Protein AF-A0A0D7A2D3-F1 (afdb_monomer)

Secondary structure (DSSP, 8-state):
-TTS---SSHHHHHHHHHHHHHHHH---HHHHHHHHHHHHHHHHHHHHHHHHHHHHHHHHHHHHHHHHHHHHHHHHHTT-HHHHHHHHHHHHHHHHHTT--HHHHHHHHHHHHHHHHHHHHHHHHHHHTT-HHHHHS-BTTBS-SSS--TT--TTT-

Radius of gyration: 23.7 Å; Cα contacts (8 Å, |Δi|>4): 123; chains: 1; bounding box: 53×25×63 Å

Sequence (157 aa):
AALGLAAWTPAGVYRWSLELIAVGTGLPWFWVTIGGVVLWRVIVLPSSISGQRRAATLQMLQPKLKPIQDEIEGAKARGDTLALQIAAAKARSLMSKHNVDPLMSFVQLLIQIPVMLGTFLGARTLFDTSLEPLKHSGVSFMPDLTATDPWGILPIA

Organism: NCBI:txid1128425

InterPro domains:
  IPR001708 Membrane insertase YidC/ALB3/OXA1/COX18 [PTHR12428] (7-156)
  IPR028055 Membrane insertase YidC/Oxa/ALB, C-terminal [PF02096] (26-156)

pLDDT: mean 79.84, std 9.5, range [45.78, 92.06]

Nearest PDB structures (foldseek):
  9eom-assembly1_A-2  TM=5.213E-01  e=3.692E+00  Synechocystis sp. PCC 6803
  9eom-assembly1_A-4  TM=5.213E-01  e=3.692E+00  Synechocystis sp. PCC 6803
  7o3w-assembly1_A  TM=2.840E-01  e=9.296E-01  Synechocystis sp. PCC 6803 substr. Kazusa
  6zw4-assembly1_E  TM=5.485E-01  e=7.757E+00  Nostoc punctiforme
  7o40-assembly1_A  TM=2.851E-01  e=1.348E+00  Synechocystis sp. PCC 6803 substr. Kazusa

Solvent-accessible surface area (backbone atoms only — not comparable to full-atom values): 8709 Å² total; per-residue (Å²): 119,95,80,70,60,72,41,100,46,54,26,16,52,43,40,46,53,31,50,50,46,31,72,75,65,70,50,44,51,55,58,25,52,52,51,42,52,50,52,53,44,63,69,44,43,65,57,50,54,56,39,49,54,52,52,52,54,48,62,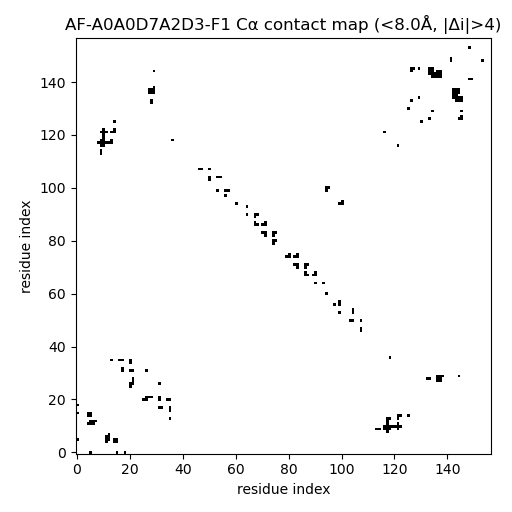70,41,42,75,71,46,47,65,42,50,53,49,29,53,53,21,56,76,69,68,38,66,63,58,27,51,52,34,49,50,50,52,50,51,55,33,55,77,67,73,53,58,75,66,57,60,51,50,48,52,66,55,48,53,50,52,51,49,6,52,50,52,22,50,52,53,52,45,73,64,60,49,73,65,41,55,74,16,38,48,101,91,43,46,42,66,69,54,78,68,93,80,57,56,79,88,74,110

Mean predicted aligned error: 9.48 Å

Structure (mmCIF, N/CA/C/O backbone):
data_AF-A0A0D7A2D3-F1
#
_entry.id   AF-A0A0D7A2D3-F1
#
loop_
_atom_site.group_PDB
_atom_site.id
_atom_site.type_symbol
_atom_site.label_atom_id
_atom_site.label_alt_id
_atom_site.label_comp_id
_atom_site.label_asym_id
_atom_site.label_entity_id
_atom_site.label_seq_id
_atom_site.pdbx_PDB_ins_code
_atom_site.Cartn_x
_atom_site.Cartn_y
_atom_site.Cartn_z
_atom_site.occupancy
_atom_site.B_iso_or_equiv
_atom_site.auth_seq_id
_atom_site.auth_comp_id
_atom_site.auth_asym_id
_atom_site.auth_atom_id
_atom_site.pdbx_PDB_model_num
ATOM 1 N N . ALA A 1 1 ? 24.512 6.106 -10.191 1.00 48.78 1 ALA A N 1
ATOM 2 C CA . ALA A 1 1 ? 23.416 6.780 -10.908 1.00 48.78 1 ALA A CA 1
ATOM 3 C C . ALA A 1 1 ? 24.047 7.520 -12.074 1.00 48.78 1 ALA A C 1
ATOM 5 O O . ALA A 1 1 ? 24.560 8.614 -11.882 1.00 48.78 1 ALA A O 1
ATOM 6 N N . ALA A 1 2 ? 24.126 6.870 -13.231 1.00 45.78 2 ALA A N 1
ATOM 7 C CA . ALA A 1 2 ? 24.739 7.434 -14.430 1.00 45.78 2 ALA A CA 1
ATOM 8 C C . ALA A 1 2 ? 23.848 8.521 -15.061 1.00 45.78 2 ALA A C 1
ATOM 10 O O . ALA A 1 2 ? 24.356 9.405 -15.739 1.00 45.78 2 ALA A O 1
ATOM 11 N N . LEU A 1 3 ? 22.539 8.500 -14.774 1.00 56.81 3 LEU A N 1
ATOM 12 C CA . LEU A 1 3 ? 21.562 9.467 -15.294 1.00 56.81 3 LEU A CA 1
ATOM 13 C C . LEU A 1 3 ? 21.223 10.627 -14.333 1.00 56.81 3 LEU A C 1
ATOM 15 O O . LEU A 1 3 ? 20.410 11.478 -14.672 1.00 56.81 3 LEU A O 1
ATOM 19 N N . GLY A 1 4 ? 21.793 10.675 -13.120 1.00 55.72 4 GLY A N 1
ATOM 20 C CA . GLY A 1 4 ? 21.518 11.758 -12.152 1.00 55.72 4 GLY A CA 1
ATOM 21 C C . GLY A 1 4 ? 20.075 11.808 -11.614 1.00 55.72 4 GLY A C 1
ATOM 22 O O . GLY A 1 4 ? 19.688 12.768 -10.957 1.00 55.72 4 GLY A O 1
ATOM 23 N N . LEU A 1 5 ? 19.273 10.766 -11.855 1.00 56.38 5 LEU A N 1
ATOM 24 C CA . LEU A 1 5 ? 17.839 10.702 -11.529 1.00 56.38 5 LEU A CA 1
ATOM 25 C C . LEU A 1 5 ? 17.537 10.278 -10.078 1.00 56.38 5 LEU A C 1
ATOM 27 O O . LEU A 1 5 ? 16.376 10.056 -9.726 1.00 56.38 5 LEU A O 1
ATOM 31 N N . ALA A 1 6 ? 18.568 10.139 -9.242 1.00 54.06 6 ALA A N 1
ATOM 32 C CA . ALA A 1 6 ? 18.439 9.687 -7.864 1.00 54.06 6 ALA A CA 1
ATOM 33 C C . ALA A 1 6 ? 18.008 10.846 -6.955 1.00 54.06 6 ALA A C 1
ATOM 35 O O . ALA A 1 6 ? 18.807 11.699 -6.576 1.00 54.06 6 ALA A O 1
ATOM 36 N N . ALA A 1 7 ? 16.734 10.849 -6.579 1.00 62.06 7 ALA A N 1
ATOM 37 C CA . ALA A 1 7 ? 16.213 11.662 -5.490 1.00 62.06 7 ALA A CA 1
ATOM 38 C C . ALA A 1 7 ? 15.808 10.744 -4.328 1.00 62.06 7 ALA A C 1
ATOM 40 O O . ALA A 1 7 ? 15.308 9.645 -4.557 1.00 62.06 7 ALA A O 1
ATOM 41 N N . TRP A 1 8 ? 15.926 11.216 -3.084 1.00 65.94 8 TRP A N 1
ATOM 42 C CA . TRP A 1 8 ? 15.392 10.527 -1.892 1.00 65.94 8 TRP A CA 1
ATOM 43 C C . TRP A 1 8 ? 13.853 10.554 -1.811 1.00 65.94 8 TRP A C 1
ATOM 45 O O . TRP A 1 8 ? 13.257 10.253 -0.780 1.00 65.94 8 TRP A O 1
ATOM 55 N N . THR A 1 9 ? 13.188 10.923 -2.906 1.00 79.12 9 THR A N 1
ATOM 56 C CA . THR A 1 9 ? 11.740 10.834 -3.051 1.00 79.12 9 THR A CA 1
ATOM 57 C C . THR A 1 9 ? 11.354 9.413 -3.477 1.00 79.12 9 THR A C 1
ATOM 59 O O . THR A 1 9 ? 12.135 8.751 -4.167 1.00 79.12 9 THR A O 1
ATOM 62 N N . PRO A 1 10 ? 10.139 8.929 -3.155 1.00 76.56 10 PRO A N 1
ATOM 63 C CA . PRO A 1 10 ? 9.669 7.612 -3.602 1.00 76.56 10 PRO A CA 1
ATOM 64 C C . PRO A 1 10 ? 9.804 7.400 -5.119 1.00 76.56 10 PRO A C 1
ATOM 66 O O . PRO A 1 10 ? 10.086 6.297 -5.579 1.00 76.56 10 PRO A O 1
ATOM 69 N N . ALA A 1 11 ? 9.663 8.479 -5.896 1.00 77.62 11 ALA A N 1
ATOM 70 C CA . ALA A 1 11 ? 9.862 8.475 -7.339 1.00 77.62 11 ALA A CA 1
ATOM 71 C C . ALA A 1 11 ? 11.329 8.251 -7.737 1.00 77.62 11 ALA A C 1
ATOM 73 O O . ALA A 1 11 ? 11.601 7.480 -8.653 1.00 77.62 11 ALA A O 1
ATOM 74 N N . GLY A 1 12 ? 12.283 8.883 -7.048 1.00 79.75 12 GLY A N 1
ATOM 75 C CA . GLY A 1 12 ? 13.710 8.714 -7.329 1.00 79.75 12 GLY A CA 1
ATOM 76 C C . GLY A 1 12 ? 14.223 7.312 -6.993 1.00 79.75 12 GLY A C 1
ATOM 77 O O . GLY A 1 12 ? 14.983 6.743 -7.775 1.00 79.75 12 GLY A O 1
ATOM 78 N N . VAL A 1 13 ? 13.744 6.709 -5.898 1.00 81.81 13 VAL A N 1
ATOM 79 C CA . VAL A 1 13 ? 14.074 5.313 -5.548 1.00 81.81 13 VAL A CA 1
ATOM 80 C C . VAL A 1 13 ? 13.544 4.345 -6.612 1.00 81.81 13 VAL A C 1
ATOM 82 O O . VAL A 1 13 ? 14.258 3.433 -7.031 1.00 81.81 13 VAL A O 1
ATOM 85 N N . TYR A 1 14 ? 12.321 4.570 -7.106 1.00 82.69 14 TYR A N 1
ATOM 86 C CA . TYR A 1 14 ? 11.760 3.772 -8.194 1.00 82.69 14 TYR A CA 1
ATOM 87 C C . TYR A 1 14 ? 12.592 3.896 -9.482 1.00 82.69 14 TYR A C 1
ATOM 89 O O . TYR A 1 14 ? 12.988 2.880 -10.054 1.00 82.69 14 TYR A O 1
ATOM 97 N N . ARG A 1 15 ? 12.955 5.115 -9.901 1.00 80.00 15 ARG A N 1
ATOM 98 C CA . ARG A 1 15 ? 13.805 5.325 -11.089 1.00 80.00 15 ARG A CA 1
ATOM 99 C C . ARG A 1 15 ? 15.173 4.665 -10.961 1.00 80.00 15 ARG A C 1
ATOM 101 O O . ARG A 1 15 ? 15.624 4.033 -11.908 1.00 80.00 15 ARG A O 1
ATOM 108 N N . TRP A 1 16 ? 15.807 4.769 -9.794 1.00 82.38 16 TRP A N 1
ATOM 109 C CA . TRP A 1 16 ? 17.081 4.100 -9.537 1.00 82.38 16 TRP A CA 1
ATOM 110 C C . TRP A 1 16 ? 16.957 2.578 -9.672 1.00 82.38 16 TRP A C 1
ATOM 112 O O . TRP A 1 16 ? 17.809 1.945 -10.292 1.00 82.38 16 TRP A O 1
ATOM 122 N N . SER A 1 17 ? 15.864 1.992 -9.168 1.00 82.94 17 SER A N 1
ATOM 123 C CA . SER A 1 17 ? 15.614 0.557 -9.336 1.00 82.94 17 SER A CA 1
ATOM 124 C C . SER A 1 17 ? 15.430 0.152 -10.805 1.00 82.94 17 SER A C 1
ATOM 126 O O . SER A 1 17 ? 15.935 -0.891 -11.210 1.00 82.94 17 SER A O 1
ATOM 128 N N . LEU A 1 18 ? 14.790 0.993 -11.626 1.00 83.75 18 LEU A N 1
ATOM 129 C CA . LEU A 1 18 ? 14.665 0.752 -13.066 1.00 83.75 18 LEU A CA 1
ATOM 130 C C . LEU A 1 18 ? 16.003 0.901 -13.800 1.00 83.75 18 LEU A C 1
ATOM 132 O O . LEU A 1 18 ? 16.311 0.076 -14.652 1.00 83.75 18 LEU A O 1
ATOM 136 N N . GLU A 1 19 ? 16.817 1.902 -13.453 1.00 81.38 19 GLU A N 1
ATOM 137 C CA . GLU A 1 19 ? 18.158 2.096 -14.024 1.00 81.38 19 GLU A CA 1
ATOM 138 C C . GLU A 1 19 ? 19.056 0.882 -13.743 1.00 81.38 19 GLU A C 1
ATOM 140 O O . GLU A 1 19 ? 19.739 0.402 -14.645 1.00 81.38 19 GLU A O 1
ATOM 145 N N . LEU A 1 20 ? 19.002 0.326 -12.527 1.00 82.50 20 LEU A N 1
ATOM 146 C CA . LEU A 1 20 ? 19.723 -0.902 -12.182 1.00 82.50 20 LEU A CA 1
ATOM 147 C C . LEU A 1 20 ? 19.293 -2.094 -13.038 1.00 82.50 20 LEU A C 1
ATOM 149 O O . LEU A 1 20 ? 20.145 -2.844 -13.511 1.00 82.50 20 LEU A O 1
ATOM 153 N N . ILE A 1 21 ? 17.986 -2.268 -13.246 1.00 83.38 21 ILE A N 1
ATOM 154 C CA . ILE A 1 21 ? 17.463 -3.360 -14.073 1.00 83.38 21 ILE A CA 1
ATOM 155 C C . ILE A 1 21 ? 17.861 -3.144 -15.538 1.00 83.38 21 ILE A C 1
ATOM 157 O O . ILE A 1 21 ? 18.343 -4.079 -16.172 1.00 83.38 21 ILE A O 1
ATOM 161 N N . ALA A 1 22 ? 17.726 -1.926 -16.068 1.00 81.81 22 ALA A N 1
ATOM 162 C CA . ALA A 1 22 ? 18.080 -1.594 -17.447 1.00 81.81 22 ALA A CA 1
ATOM 163 C C . ALA A 1 22 ? 19.571 -1.816 -17.731 1.00 81.81 22 ALA A C 1
ATOM 165 O O . ALA A 1 22 ? 19.919 -2.521 -18.675 1.00 81.81 22 ALA A O 1
ATOM 166 N N . VAL A 1 23 ? 20.454 -1.265 -16.892 1.00 80.88 23 VAL A N 1
ATOM 167 C CA . VAL A 1 23 ? 21.912 -1.381 -17.062 1.00 80.88 23 VAL A CA 1
ATOM 168 C C . VAL A 1 23 ? 22.390 -2.811 -16.803 1.00 80.88 23 VAL A C 1
ATOM 170 O O . VAL A 1 23 ? 23.276 -3.292 -17.502 1.00 80.88 23 VAL A O 1
ATOM 173 N N . GLY A 1 24 ? 21.801 -3.506 -15.825 1.00 81.25 24 GLY A N 1
ATOM 174 C CA . GLY A 1 24 ? 22.200 -4.867 -15.469 1.00 81.25 24 GLY A CA 1
ATOM 175 C C . GLY A 1 24 ? 21.749 -5.940 -16.462 1.00 81.25 24 GLY A C 1
ATOM 176 O O . GLY A 1 24 ? 22.422 -6.958 -16.592 1.00 81.25 24 GLY A O 1
ATOM 177 N N . THR A 1 25 ? 20.625 -5.737 -17.157 1.00 80.75 25 THR A N 1
ATOM 178 C CA . THR A 1 25 ? 20.047 -6.752 -18.059 1.00 80.75 25 THR A CA 1
ATOM 179 C C . THR A 1 25 ? 20.164 -6.407 -19.541 1.00 80.75 25 THR A C 1
ATOM 181 O O . THR A 1 25 ? 20.058 -7.305 -20.373 1.00 80.75 25 THR A O 1
ATOM 184 N N . GLY A 1 26 ? 20.352 -5.130 -19.894 1.00 76.62 26 GLY A N 1
ATOM 185 C CA . GLY A 1 26 ? 20.317 -4.665 -21.284 1.00 76.62 26 GLY A CA 1
ATOM 186 C C . GLY A 1 26 ? 18.956 -4.856 -21.968 1.00 76.62 26 GLY A C 1
ATOM 187 O O . GLY A 1 26 ? 18.872 -4.782 -23.193 1.00 76.62 26 GLY A O 1
ATOM 188 N N . LEU A 1 27 ? 17.897 -5.145 -21.202 1.00 77.81 27 LEU A N 1
ATOM 189 C CA . LEU A 1 27 ? 16.569 -5.417 -21.740 1.00 77.81 27 LEU A CA 1
ATOM 190 C C . LEU A 1 27 ? 15.890 -4.144 -22.270 1.00 77.81 27 LEU A C 1
ATOM 192 O O . LEU A 1 27 ? 16.145 -3.045 -21.767 1.00 77.81 27 LEU A O 1
ATOM 196 N N . PRO A 1 28 ? 14.954 -4.288 -23.228 1.00 81.56 28 PRO A N 1
ATOM 197 C CA . PRO A 1 28 ? 14.089 -3.191 -23.645 1.00 81.56 28 PRO A CA 1
ATOM 198 C C . PRO A 1 28 ? 13.326 -2.581 -22.458 1.00 81.56 28 PRO A C 1
ATOM 200 O O . PRO A 1 28 ? 12.890 -3.309 -21.559 1.00 81.56 28 PRO A O 1
ATOM 203 N N . TRP A 1 29 ? 13.106 -1.260 -22.457 1.00 79.44 29 TRP A N 1
ATOM 204 C CA . TRP A 1 29 ? 12.495 -0.553 -21.327 1.00 79.44 29 TRP A CA 1
ATOM 205 C C . TRP A 1 29 ? 11.076 -1.013 -20.996 1.00 79.44 29 TRP A C 1
ATOM 207 O O . TRP A 1 29 ? 10.660 -0.895 -19.841 1.00 79.44 29 TRP A O 1
ATOM 217 N N . PHE A 1 30 ? 10.353 -1.596 -21.956 1.00 80.81 30 PHE A N 1
ATOM 218 C CA . PHE A 1 30 ? 9.087 -2.274 -21.678 1.00 80.81 30 PHE A CA 1
ATOM 219 C C . PHE A 1 30 ? 9.250 -3.352 -20.589 1.00 80.81 30 PHE A C 1
ATOM 221 O O . PHE A 1 30 ? 8.564 -3.333 -19.564 1.00 80.81 30 PHE A O 1
ATOM 228 N N . TRP A 1 31 ? 10.227 -4.247 -20.756 1.00 81.25 31 TRP A N 1
ATOM 229 C CA . TRP A 1 31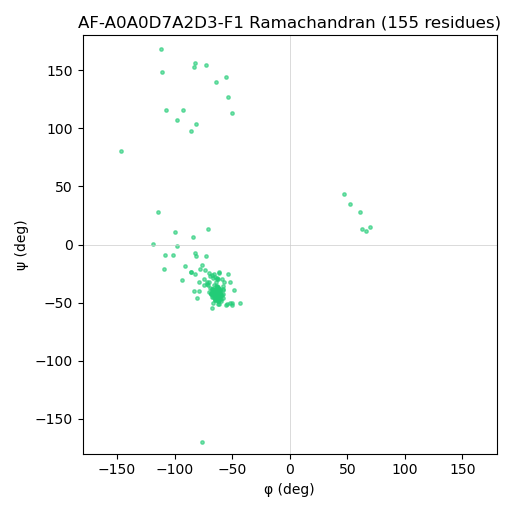 ? 10.509 -5.325 -19.806 1.00 81.25 31 TRP A CA 1
ATOM 230 C C . TRP A 1 31 ? 11.140 -4.820 -18.513 1.00 81.25 31 TRP A C 1
ATOM 232 O O . TRP A 1 31 ? 10.834 -5.344 -17.444 1.00 81.25 31 TRP A O 1
ATOM 242 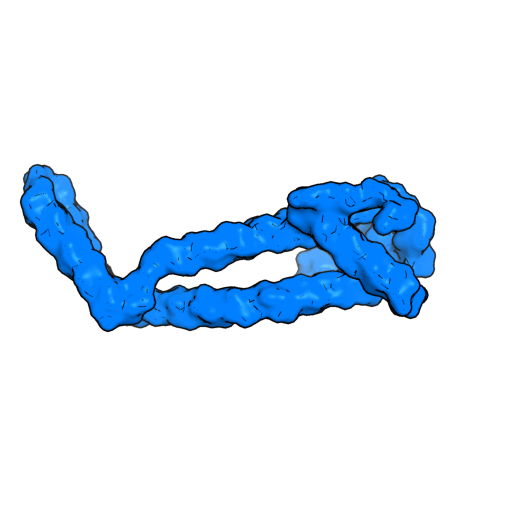N N . VAL A 1 32 ? 11.957 -3.767 -18.590 1.00 84.62 32 VAL A N 1
ATOM 243 C CA . VAL A 1 32 ? 12.501 -3.086 -17.405 1.00 84.62 32 VAL A CA 1
ATOM 244 C C . VAL A 1 32 ? 11.368 -2.532 -16.538 1.00 84.62 32 VAL A C 1
ATOM 246 O O . VAL A 1 32 ? 11.382 -2.713 -15.321 1.00 84.62 32 VAL A O 1
ATOM 249 N N . THR A 1 33 ? 10.354 -1.914 -17.151 1.00 81.69 33 THR A N 1
ATOM 250 C CA . THR A 1 33 ? 9.199 -1.344 -16.440 1.00 81.69 33 THR A CA 1
ATOM 251 C C . THR A 1 33 ? 8.378 -2.435 -15.755 1.00 81.69 33 THR A C 1
ATOM 253 O O . THR A 1 33 ? 8.094 -2.327 -14.560 1.00 81.69 33 THR A O 1
ATOM 256 N N . ILE A 1 34 ? 8.060 -3.524 -16.468 1.00 84.69 34 ILE A N 1
ATOM 257 C CA . ILE A 1 34 ? 7.367 -4.685 -15.885 1.00 84.69 34 ILE A CA 1
ATOM 258 C C . ILE A 1 34 ? 8.190 -5.274 -14.737 1.00 84.69 34 ILE A C 1
ATOM 260 O O . ILE A 1 34 ? 7.662 -5.475 -13.643 1.00 84.69 34 ILE A O 1
ATOM 264 N N . GLY A 1 35 ? 9.488 -5.497 -14.952 1.00 87.00 35 GLY A N 1
ATOM 265 C CA . GLY A 1 35 ? 10.400 -6.026 -13.941 1.00 87.00 35 GLY A CA 1
ATOM 266 C C . GLY A 1 35 ? 10.454 -5.153 -12.687 1.00 87.00 35 GLY A C 1
ATOM 267 O O . GLY A 1 35 ? 10.365 -5.671 -11.575 1.00 87.00 35 GLY A O 1
ATOM 268 N N . GLY A 1 36 ? 10.501 -3.829 -12.849 1.00 86.44 36 GLY A N 1
ATOM 269 C CA . GLY A 1 36 ? 10.456 -2.885 -11.734 1.00 86.44 36 GLY A CA 1
ATOM 270 C C . GLY A 1 36 ? 9.143 -2.945 -10.954 1.00 86.44 36 GLY A C 1
ATOM 271 O O . GLY A 1 36 ? 9.160 -2.970 -9.724 1.00 86.44 36 GLY A O 1
ATOM 272 N N . VAL A 1 37 ? 7.996 -3.021 -11.637 1.00 86.94 37 VAL A N 1
ATOM 273 C CA . VAL A 1 37 ? 6.691 -3.175 -10.966 1.00 86.94 37 VAL A CA 1
ATOM 274 C C . VAL A 1 37 ? 6.612 -4.502 -10.212 1.00 86.94 37 VAL A C 1
ATOM 276 O O . VAL A 1 37 ? 6.172 -4.523 -9.062 1.00 86.94 37 VAL A O 1
ATOM 279 N N . VAL A 1 38 ? 7.059 -5.603 -10.820 1.00 89.25 38 VAL A N 1
ATOM 280 C CA . VAL A 1 38 ? 7.076 -6.928 -10.183 1.00 89.25 38 VAL A CA 1
ATOM 281 C C . VAL A 1 38 ? 7.972 -6.924 -8.947 1.00 89.25 38 VAL A C 1
ATOM 283 O O . VAL A 1 38 ? 7.535 -7.377 -7.891 1.00 89.25 38 VAL A O 1
ATOM 286 N N . LEU A 1 39 ? 9.175 -6.350 -9.035 1.00 88.94 39 LEU A N 1
ATOM 287 C CA . LEU A 1 39 ? 10.100 -6.223 -7.909 1.00 88.94 39 LEU A CA 1
ATOM 288 C C . LEU A 1 39 ? 9.445 -5.499 -6.725 1.00 88.94 39 LEU A C 1
ATOM 290 O O . LEU A 1 39 ? 9.414 -6.018 -5.608 1.00 88.94 39 LEU A O 1
ATOM 294 N N . TRP A 1 40 ? 8.860 -4.326 -6.975 1.00 86.06 40 TRP A N 1
ATOM 295 C CA . TRP A 1 40 ? 8.187 -3.550 -5.934 1.00 86.06 40 TRP A CA 1
ATOM 296 C C . TRP A 1 40 ? 6.945 -4.247 -5.386 1.00 86.06 40 TRP A C 1
ATOM 298 O O . TRP A 1 40 ? 6.686 -4.174 -4.183 1.00 86.06 40 TRP A O 1
ATOM 308 N N . ARG A 1 41 ? 6.203 -4.982 -6.224 1.00 86.00 41 ARG A N 1
ATOM 309 C CA . ARG A 1 41 ? 5.110 -5.825 -5.737 1.00 86.00 41 ARG A CA 1
ATOM 310 C C . ARG A 1 41 ? 5.633 -6.907 -4.808 1.00 86.00 41 ARG A C 1
ATOM 312 O O . ARG A 1 41 ? 5.104 -7.012 -3.713 1.00 86.00 41 ARG A O 1
ATOM 319 N N . VAL A 1 42 ? 6.677 -7.650 -5.162 1.00 90.06 42 VAL A N 1
ATOM 320 C CA . VAL A 1 42 ? 7.243 -8.699 -4.293 1.00 90.06 42 VAL A CA 1
ATOM 321 C C . VAL A 1 42 ? 7.687 -8.140 -2.938 1.00 90.06 42 VAL A C 1
ATOM 323 O O . VAL A 1 42 ? 7.408 -8.755 -1.912 1.00 90.06 42 VAL A O 1
ATOM 326 N N . ILE A 1 43 ? 8.281 -6.945 -2.914 1.00 87.38 43 ILE A N 1
ATOM 327 C CA . ILE A 1 43 ? 8.694 -6.272 -1.672 1.00 87.38 43 ILE A CA 1
ATOM 328 C C . ILE A 1 43 ? 7.485 -5.892 -0.798 1.00 87.38 43 ILE A C 1
ATOM 330 O O . ILE A 1 43 ? 7.509 -6.078 0.419 1.00 87.38 43 ILE A O 1
ATOM 334 N N . VAL A 1 44 ? 6.409 -5.371 -1.397 1.00 86.69 44 VAL A N 1
ATOM 335 C CA . VAL A 1 44 ? 5.228 -4.876 -0.661 1.00 86.69 44 VAL A CA 1
ATOM 336 C C . VAL A 1 44 ? 4.214 -5.986 -0.353 1.00 86.69 44 VAL A C 1
ATOM 338 O O . VAL A 1 44 ? 3.460 -5.883 0.616 1.00 86.69 44 VAL A O 1
ATOM 341 N N . LEU A 1 45 ? 4.204 -7.074 -1.126 1.00 88.50 45 LEU A N 1
ATOM 342 C CA . LEU A 1 45 ? 3.297 -8.215 -0.985 1.00 88.50 45 LEU A CA 1
ATOM 343 C C . LEU A 1 45 ? 3.219 -8.786 0.443 1.00 88.50 45 LEU A C 1
ATOM 345 O O . LEU A 1 45 ? 2.097 -8.901 0.940 1.00 88.50 45 LEU A O 1
ATOM 349 N N . PRO A 1 46 ? 4.321 -9.106 1.154 1.00 86.31 46 PRO A N 1
ATOM 350 C CA . PRO A 1 46 ? 4.228 -9.653 2.513 1.00 86.31 46 PRO A CA 1
ATOM 351 C C . PRO A 1 46 ? 3.562 -8.677 3.497 1.00 86.31 46 PRO A C 1
ATOM 353 O O . PRO A 1 46 ? 2.770 -9.088 4.354 1.00 86.31 46 PRO A O 1
ATOM 356 N N . SER A 1 47 ? 3.828 -7.377 3.341 1.00 83.00 47 SER A N 1
ATOM 357 C CA . SER A 1 47 ? 3.190 -6.320 4.133 1.00 83.00 47 SER A CA 1
ATOM 358 C C . SER A 1 47 ? 1.695 -6.218 3.815 1.00 83.00 47 SER A C 1
ATOM 360 O O . SER A 1 47 ? 0.858 -6.208 4.720 1.00 83.00 47 SER A O 1
ATOM 362 N N . SER A 1 48 ? 1.339 -6.250 2.527 1.00 84.38 48 SER A N 1
ATOM 363 C CA . SER A 1 48 ? -0.053 -6.201 2.070 1.00 84.38 48 SER A CA 1
ATOM 364 C C . SER A 1 48 ? -0.866 -7.409 2.546 1.00 84.38 48 SER A C 1
ATOM 366 O O . SER A 1 48 ? -1.972 -7.233 3.052 1.00 84.38 48 SER A O 1
ATOM 368 N N . ILE A 1 49 ? -0.310 -8.625 2.482 1.00 87.19 49 ILE A N 1
ATOM 369 C CA . ILE A 1 49 ? -0.961 -9.848 2.988 1.00 87.19 49 ILE A CA 1
ATOM 370 C C . ILE A 1 49 ? -1.216 -9.735 4.495 1.00 87.19 49 ILE A C 1
ATOM 372 O O . ILE A 1 49 ? -2.297 -10.076 4.978 1.00 87.19 49 ILE A O 1
ATOM 376 N N . SER A 1 50 ? -0.242 -9.224 5.248 1.00 84.25 50 SER A N 1
ATOM 377 C CA . SER A 1 50 ? -0.384 -9.019 6.692 1.00 84.25 50 SER A CA 1
ATOM 378 C C . SER A 1 50 ? -1.475 -7.994 7.023 1.00 84.25 50 SER A C 1
ATOM 380 O O . SER A 1 50 ? -2.261 -8.207 7.948 1.00 84.25 50 SER A O 1
ATOM 382 N N . GLY A 1 51 ? -1.569 -6.910 6.248 1.00 82.81 51 GLY A N 1
ATOM 383 C CA . GLY A 1 51 ? -2.634 -5.913 6.374 1.00 82.81 51 GLY A CA 1
ATOM 384 C C . GLY A 1 51 ? -4.019 -6.468 6.026 1.00 82.81 51 GLY A C 1
ATOM 385 O O . GLY A 1 51 ? -4.962 -6.312 6.802 1.00 82.81 51 GLY A O 1
ATOM 386 N N . GLN A 1 52 ? -4.129 -7.227 4.933 1.00 84.50 52 GLN A N 1
ATOM 387 C CA . GLN A 1 52 ? -5.381 -7.873 4.518 1.00 84.50 52 GLN A CA 1
ATOM 388 C C . GLN A 1 52 ? -5.909 -8.857 5.567 1.00 84.50 52 GLN A C 1
ATOM 390 O O . GLN A 1 52 ? -7.107 -8.872 5.844 1.00 84.50 52 GLN A O 1
ATOM 395 N N . ARG A 1 53 ? -5.028 -9.630 6.218 1.00 86.06 53 ARG A N 1
ATOM 396 C CA . ARG A 1 53 ? -5.419 -10.516 7.330 1.00 86.06 53 ARG A CA 1
ATOM 397 C C . ARG A 1 53 ? -6.063 -9.741 8.483 1.00 86.06 53 ARG A C 1
ATOM 399 O O . ARG A 1 53 ? -7.084 -10.170 9.009 1.00 86.06 53 ARG A O 1
ATOM 406 N N . ARG A 1 54 ? -5.503 -8.586 8.855 1.00 83.31 54 ARG A N 1
ATOM 407 C CA . ARG A 1 54 ? -6.060 -7.721 9.913 1.00 83.31 54 ARG A CA 1
ATOM 408 C C . ARG A 1 54 ? -7.409 -7.125 9.507 1.00 83.31 54 ARG A C 1
ATOM 410 O O . ARG A 1 54 ? -8.330 -7.108 10.321 1.00 83.31 54 ARG A O 1
ATOM 417 N N . ALA A 1 55 ? -7.537 -6.690 8.253 1.00 83.62 55 ALA A N 1
ATOM 418 C CA . ALA A 1 55 ? -8.791 -6.178 7.709 1.00 83.62 55 ALA A CA 1
ATOM 419 C C . ALA A 1 55 ? -9.900 -7.245 7.723 1.00 83.62 55 ALA A C 1
ATOM 421 O O . ALA A 1 55 ? -11.021 -6.951 8.134 1.00 83.62 55 ALA A O 1
ATOM 422 N N . ALA A 1 56 ? -9.578 -8.492 7.367 1.00 86.81 56 ALA A N 1
ATOM 423 C CA . ALA A 1 56 ? -10.518 -9.610 7.433 1.00 86.81 56 ALA A CA 1
ATOM 424 C C . ALA A 1 56 ? -11.000 -9.877 8.872 1.00 86.81 56 ALA A C 1
ATOM 426 O O . ALA A 1 56 ? -12.202 -9.996 9.112 1.00 86.81 56 ALA A O 1
ATOM 427 N N . THR A 1 57 ? -10.098 -9.881 9.861 1.00 86.19 57 THR A N 1
ATOM 428 C CA . THR A 1 57 ? -10.485 -10.026 11.278 1.00 86.19 57 THR A CA 1
ATOM 429 C C . THR A 1 57 ? -11.398 -8.888 11.744 1.00 86.19 57 THR A C 1
ATOM 431 O O . THR A 1 57 ? -12.363 -9.124 12.471 1.00 86.19 57 THR A O 1
ATOM 434 N N . LEU A 1 58 ? -11.143 -7.650 11.305 1.00 85.50 58 LEU A N 1
ATOM 435 C CA . LEU A 1 58 ? -11.998 -6.506 11.628 1.00 85.50 58 LEU A CA 1
ATOM 436 C C . LEU A 1 58 ? -13.395 -6.637 10.999 1.00 85.50 58 LEU A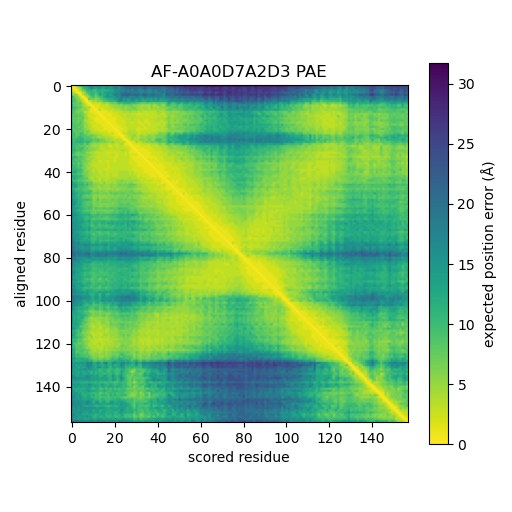 C 1
ATOM 438 O O . LEU A 1 58 ? -14.387 -6.329 11.659 1.00 85.50 58 LEU A O 1
ATOM 442 N N . GLN A 1 59 ? -13.489 -7.134 9.763 1.00 87.06 59 GLN A N 1
ATOM 443 C CA . GLN A 1 59 ? -14.770 -7.423 9.107 1.00 87.06 59 GLN A CA 1
ATOM 444 C C . GLN A 1 59 ? -15.575 -8.481 9.872 1.00 87.06 59 GLN A C 1
ATOM 446 O O . GLN A 1 59 ? -16.780 -8.326 10.046 1.00 87.06 59 GLN A O 1
ATOM 451 N N . MET A 1 60 ? -14.918 -9.510 10.416 1.00 87.75 60 MET A N 1
ATOM 452 C CA . MET A 1 60 ? -15.583 -10.487 11.289 1.00 87.75 60 MET A CA 1
ATOM 453 C C . MET A 1 60 ? -16.055 -9.873 12.616 1.00 87.75 60 MET A C 1
ATOM 455 O O . MET A 1 60 ? -17.031 -10.342 13.205 1.00 87.75 60 MET A O 1
ATOM 459 N N . LEU A 1 61 ? -15.372 -8.833 13.104 1.00 87.38 61 LEU A N 1
ATOM 460 C CA . LEU A 1 61 ? -15.699 -8.164 14.362 1.00 87.38 61 LEU A CA 1
ATOM 461 C C . LEU A 1 61 ? -16.764 -7.066 14.213 1.00 87.38 61 LEU A C 1
ATOM 463 O O . LEU A 1 61 ? -17.468 -6.781 15.183 1.00 87.38 61 LEU A O 1
ATOM 467 N N . GLN A 1 62 ? -16.929 -6.489 13.017 1.00 87.69 62 GLN A N 1
ATOM 468 C CA . GLN A 1 62 ? -17.956 -5.483 12.713 1.00 87.69 62 GLN A CA 1
ATOM 469 C C . GLN A 1 62 ? -19.346 -5.793 13.294 1.00 87.69 62 GLN A C 1
ATOM 471 O O . GLN A 1 62 ? -19.889 -4.919 13.972 1.00 87.69 62 GLN A O 1
ATOM 476 N N . PRO A 1 63 ? -19.932 -6.996 13.112 1.00 90.19 63 PRO A N 1
ATOM 477 C CA . PRO A 1 63 ? -21.265 -7.281 13.643 1.00 90.19 63 PRO A CA 1
ATOM 478 C C . PRO A 1 63 ? -21.339 -7.196 15.174 1.00 90.19 63 PRO A C 1
ATOM 480 O O . PRO A 1 63 ? -22.379 -6.833 15.712 1.00 90.19 63 PRO A O 1
ATOM 483 N N . LYS A 1 64 ? -20.240 -7.478 15.888 1.00 88.00 64 LYS A N 1
ATOM 484 C CA . LYS A 1 64 ? -20.170 -7.359 17.356 1.00 88.00 64 LYS A CA 1
ATOM 485 C C . LYS A 1 64 ? -19.894 -5.929 17.822 1.00 88.00 64 LYS A C 1
ATOM 487 O O . LYS A 1 64 ? -20.251 -5.577 18.942 1.00 88.00 64 LYS A O 1
ATOM 492 N N . LEU A 1 65 ? -19.253 -5.115 16.983 1.00 87.69 65 LEU A N 1
ATOM 493 C CA . LEU A 1 65 ? -18.992 -3.701 17.262 1.00 87.69 65 LEU A CA 1
ATOM 494 C C . LEU A 1 65 ? -20.224 -2.827 17.029 1.00 87.69 65 LEU A C 1
ATOM 496 O O . LEU A 1 65 ? -20.404 -1.863 17.765 1.00 87.69 65 LEU A O 1
ATOM 500 N N . LYS A 1 66 ? -21.083 -3.182 16.069 1.00 90.62 66 LYS A N 1
ATOM 501 C CA . LYS A 1 66 ? -22.306 -2.442 15.732 1.00 90.62 66 LYS A CA 1
ATOM 502 C C . LYS A 1 66 ? -23.205 -2.107 16.941 1.00 90.62 66 LYS A C 1
ATOM 504 O O . LYS A 1 66 ? -23.443 -0.926 17.154 1.00 90.62 66 LYS A O 1
ATOM 509 N N . PRO A 1 67 ? -23.598 -3.054 17.818 1.00 92.06 67 PRO A N 1
ATOM 510 C CA . PRO A 1 67 ? -24.424 -2.715 18.983 1.00 92.06 67 PRO A CA 1
ATOM 511 C C . PRO A 1 67 ? -23.713 -1.799 19.993 1.00 92.06 67 PRO A C 1
ATOM 513 O O . PRO A 1 67 ? -24.360 -1.032 20.696 1.00 92.06 67 PRO A O 1
ATOM 516 N N . ILE A 1 68 ? -22.378 -1.861 20.077 1.00 88.12 68 ILE A N 1
ATOM 517 C CA . ILE A 1 68 ? -21.598 -0.959 20.937 1.00 88.12 68 ILE A CA 1
ATOM 518 C C . ILE A 1 68 ? -21.530 0.440 20.306 1.00 88.12 68 ILE A C 1
ATOM 520 O O . ILE A 1 68 ? -21.550 1.434 21.024 1.00 88.12 68 ILE A O 1
ATOM 524 N N . GLN A 1 69 ? -21.471 0.534 18.975 1.00 88.62 69 GLN A N 1
ATOM 525 C CA . GLN A 1 69 ? -21.556 1.808 18.258 1.00 88.62 69 GLN A CA 1
ATOM 526 C C . GLN A 1 69 ? -22.926 2.463 18.460 1.00 88.62 69 GLN A C 1
ATOM 528 O O . GLN A 1 69 ? -22.970 3.646 18.786 1.00 88.62 69 GLN A O 1
ATOM 533 N N . ASP A 1 70 ? -24.010 1.689 18.405 1.00 91.94 70 ASP A N 1
ATOM 534 C CA . ASP A 1 70 ? -25.361 2.181 18.700 1.00 91.94 70 ASP A CA 1
ATOM 535 C C . ASP A 1 70 ? -25.471 2.686 20.162 1.00 91.94 70 ASP A C 1
ATOM 537 O O . ASP A 1 70 ? -26.081 3.722 20.436 1.00 91.94 70 ASP A O 1
ATOM 541 N N . GLU A 1 71 ? -24.822 2.002 21.118 1.00 89.12 71 GLU A N 1
ATOM 542 C CA . GLU A 1 71 ? -24.734 2.420 22.531 1.00 89.12 71 GLU A CA 1
ATOM 543 C C . GLU A 1 71 ? -23.979 3.758 22.687 1.00 89.12 71 GLU A C 1
ATOM 545 O O . GLU A 1 71 ? -24.424 4.643 23.426 1.00 89.12 71 GLU A O 1
ATOM 550 N N . ILE A 1 72 ? -22.876 3.935 21.948 1.00 89.06 72 ILE A N 1
ATOM 551 C CA . ILE A 1 72 ? -22.085 5.176 21.892 1.00 89.06 72 ILE A CA 1
ATOM 552 C C . ILE A 1 72 ? -22.912 6.323 21.300 1.00 89.06 72 ILE A C 1
ATOM 554 O O . ILE A 1 72 ? -22.929 7.416 21.867 1.00 89.06 72 ILE A O 1
ATOM 558 N N . GLU A 1 73 ? -23.602 6.095 20.182 1.00 89.88 73 GLU A N 1
ATOM 559 C CA . GLU A 1 73 ? -24.446 7.105 19.535 1.00 89.88 73 GLU A CA 1
ATOM 560 C C . GLU A 1 73 ? -25.610 7.522 20.437 1.00 89.88 73 GLU A C 1
ATOM 562 O O . GLU A 1 73 ? -25.862 8.717 20.612 1.00 89.88 73 GLU A O 1
ATOM 567 N N . GLY A 1 74 ? -26.2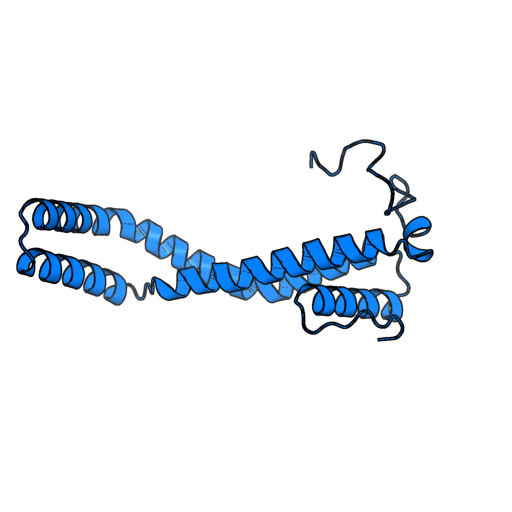48 6.558 21.105 1.00 88.69 74 GLY A N 1
ATOM 568 C CA . GLY A 1 74 ? -27.292 6.823 22.089 1.00 88.69 74 GLY A CA 1
ATOM 569 C C . GLY A 1 74 ? -26.791 7.622 23.297 1.00 88.69 74 GLY A C 1
ATOM 570 O O . GLY A 1 74 ? -27.464 8.553 23.737 1.00 88.69 74 GLY A O 1
ATOM 571 N N . ALA A 1 75 ? -25.611 7.301 23.839 1.00 86.12 75 AL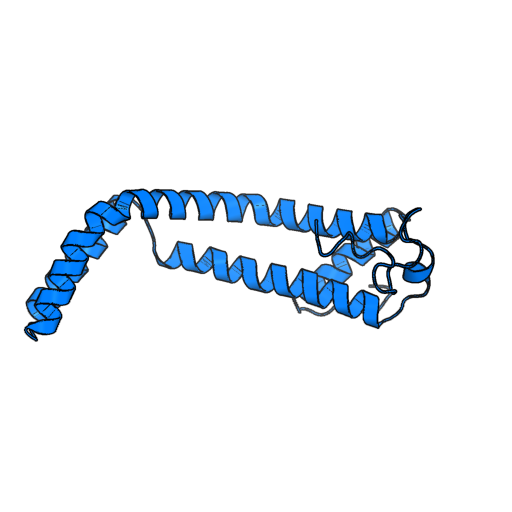A A N 1
ATOM 572 C CA . ALA A 1 75 ? -25.011 8.052 24.948 1.00 86.12 75 ALA A CA 1
ATOM 573 C C . ALA A 1 75 ? -24.618 9.479 24.533 1.00 86.12 75 ALA A C 1
ATOM 575 O O . ALA A 1 75 ? -24.868 10.432 25.273 1.00 86.12 75 ALA A O 1
ATOM 576 N N . LYS A 1 76 ? -24.081 9.637 23.317 1.00 88.06 76 LYS A N 1
ATOM 577 C CA . LYS A 1 76 ? -23.739 10.937 22.729 1.00 88.06 76 LYS A CA 1
ATOM 578 C C . LYS A 1 76 ? -24.976 11.814 22.534 1.00 88.06 76 LYS A C 1
ATOM 580 O O . LYS A 1 76 ? -24.928 12.994 22.867 1.00 88.06 76 LYS A O 1
ATOM 585 N N . ALA A 1 77 ? -26.083 11.242 22.056 1.00 88.81 77 ALA A N 1
ATOM 586 C CA . ALA A 1 77 ? -27.352 11.952 21.896 1.00 88.81 77 ALA A CA 1
ATOM 587 C C . ALA A 1 77 ? -27.943 12.422 23.237 1.00 88.81 77 ALA A C 1
ATOM 589 O O . ALA A 1 77 ? -28.569 13.476 23.300 1.00 88.81 77 ALA A O 1
ATOM 590 N N . ARG A 1 78 ? -27.713 11.666 24.319 1.00 88.44 78 ARG A N 1
ATOM 591 C CA . ARG A 1 78 ? -28.142 12.020 25.683 1.00 88.44 78 ARG A CA 1
ATOM 592 C C . ARG A 1 78 ? -27.197 12.991 26.404 1.00 88.44 78 ARG A C 1
ATOM 594 O O . ARG A 1 78 ? -27.530 13.438 27.495 1.00 88.44 78 ARG A O 1
ATOM 601 N N . GLY A 1 79 ? -26.033 13.308 25.830 1.00 88.44 79 GLY A N 1
ATOM 602 C CA . GLY A 1 79 ? -25.021 14.159 26.467 1.00 88.44 79 GLY A CA 1
ATOM 603 C C . GLY A 1 79 ? -24.322 13.517 27.673 1.00 88.44 79 GLY A C 1
ATOM 604 O O . GLY A 1 79 ? -23.665 14.215 28.442 1.00 88.44 79 GLY A O 1
ATOM 605 N N . ASP A 1 80 ? -24.444 12.198 27.845 1.00 89.00 80 ASP A N 1
ATOM 606 C CA . ASP A 1 80 ? -23.856 11.472 28.970 1.00 89.00 80 ASP A CA 1
ATOM 607 C C . ASP A 1 80 ? -22.405 11.086 28.652 1.00 89.00 80 ASP A C 1
ATOM 609 O O . ASP A 1 80 ? -22.115 10.103 27.962 1.00 89.00 80 ASP A O 1
ATOM 613 N N . THR A 1 81 ? -21.473 11.897 29.151 1.00 88.06 81 THR A N 1
ATOM 614 C CA . THR A 1 81 ? -20.032 11.719 28.938 1.00 88.06 81 THR A CA 1
ATOM 615 C C . THR A 1 81 ? -19.481 10.472 29.626 1.00 88.06 81 THR A C 1
ATOM 617 O O . THR A 1 81 ? -18.488 9.913 29.156 1.00 88.06 81 THR A O 1
ATOM 620 N N . LEU A 1 82 ? -20.120 10.003 30.699 1.00 89.56 82 LEU A N 1
ATOM 621 C CA . LEU A 1 82 ? -19.667 8.856 31.481 1.00 89.56 82 LEU A CA 1
ATOM 622 C C . LEU A 1 82 ? -20.082 7.555 30.782 1.00 89.56 82 LEU A C 1
ATOM 624 O O . LEU A 1 82 ? -19.241 6.685 30.542 1.00 89.56 82 LEU A O 1
ATOM 628 N N . ALA A 1 83 ? -21.338 7.471 30.334 1.00 85.75 83 ALA A N 1
ATOM 629 C CA . ALA A 1 83 ? -21.811 6.362 29.505 1.00 85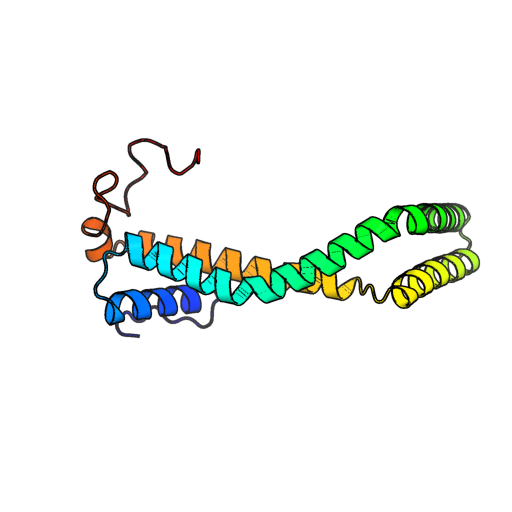.75 83 ALA A CA 1
ATOM 630 C C . ALA A 1 83 ? -21.033 6.254 28.181 1.00 85.75 83 ALA A C 1
ATOM 632 O O . ALA A 1 83 ? -20.687 5.151 27.752 1.00 85.75 83 ALA A O 1
ATOM 633 N N . LEU A 1 84 ? -20.679 7.392 27.569 1.00 90.81 84 LEU A N 1
ATOM 634 C CA . LEU A 1 84 ? -19.837 7.431 26.372 1.00 90.81 84 LEU A CA 1
ATOM 635 C C . LEU A 1 84 ? -18.459 6.794 26.619 1.00 90.81 84 LEU A C 1
ATOM 637 O O . LEU A 1 84 ? -18.001 5.977 25.819 1.00 90.81 84 LEU A O 1
ATOM 641 N N . GLN A 1 85 ? -17.797 7.150 27.725 1.00 90.06 85 GLN A N 1
ATOM 642 C CA . GLN A 1 85 ? -16.483 6.602 28.073 1.00 90.06 85 GLN A CA 1
ATOM 643 C C . GLN A 1 85 ? -16.542 5.094 28.332 1.00 90.06 85 GLN A C 1
ATOM 645 O O . GLN A 1 85 ? -15.674 4.360 27.855 1.00 90.06 85 GLN A O 1
ATOM 650 N N . ILE A 1 86 ? -17.579 4.619 29.027 1.00 90.94 86 ILE A N 1
ATOM 651 C CA . ILE A 1 86 ? -17.782 3.189 29.295 1.00 90.94 86 ILE A CA 1
ATOM 652 C C . ILE A 1 86 ? -17.978 2.416 27.984 1.00 90.94 86 ILE A C 1
ATOM 654 O O . ILE A 1 86 ? -17.303 1.408 27.752 1.00 90.94 86 ILE A O 1
ATOM 658 N N . ALA A 1 87 ? -18.850 2.898 27.096 1.00 88.44 87 ALA A N 1
ATOM 659 C CA . ALA A 1 87 ? -19.121 2.244 25.819 1.00 88.44 87 ALA A CA 1
ATOM 660 C C . ALA A 1 87 ? -17.887 2.254 24.891 1.00 88.44 87 ALA A C 1
ATOM 662 O O . ALA A 1 87 ? -17.558 1.240 24.267 1.00 88.44 87 ALA A O 1
ATOM 663 N N . ALA A 1 88 ? -17.120 3.349 24.872 1.00 88.00 88 ALA A N 1
ATOM 664 C CA . ALA A 1 88 ? -15.854 3.428 24.141 1.00 88.00 88 ALA A CA 1
ATOM 665 C C . ALA A 1 88 ? -14.786 2.468 24.704 1.00 88.00 88 ALA A C 1
ATOM 667 O O . ALA A 1 88 ? -14.092 1.786 23.942 1.00 88.00 88 ALA A O 1
ATOM 668 N N . ALA A 1 89 ? -14.674 2.354 26.032 1.00 90.06 89 ALA A N 1
ATOM 669 C CA . ALA A 1 89 ? -13.775 1.400 26.680 1.00 90.06 89 ALA A CA 1
ATOM 670 C C . ALA A 1 89 ? -14.164 -0.052 26.353 1.00 90.06 89 ALA A C 1
ATOM 672 O O . ALA A 1 89 ? -13.295 -0.878 26.060 1.00 90.06 89 ALA A O 1
ATOM 673 N N . LYS A 1 90 ? -15.468 -0.353 26.308 1.00 89.12 90 LYS A N 1
ATOM 674 C CA . LYS A 1 90 ? -16.009 -1.659 25.906 1.00 89.12 90 LYS A CA 1
ATOM 675 C C . LYS A 1 90 ? -15.627 -1.999 24.463 1.00 89.12 90 LYS A C 1
ATOM 677 O O . LYS A 1 90 ? -15.079 -3.080 24.237 1.00 89.12 90 LYS A O 1
ATOM 682 N N . ALA A 1 91 ? -15.793 -1.066 23.520 1.00 87.50 91 ALA A N 1
ATOM 683 C CA . ALA A 1 91 ? -15.348 -1.232 22.132 1.00 87.50 91 ALA A CA 1
ATOM 684 C C . ALA A 1 91 ? -13.837 -1.510 22.039 1.00 87.50 91 ALA A C 1
ATOM 686 O O . ALA A 1 91 ? -13.411 -2.450 21.364 1.00 87.50 91 ALA A O 1
ATOM 687 N N . ARG A 1 92 ? -13.016 -0.742 22.769 1.00 87.75 92 ARG A N 1
ATOM 688 C CA . ARG A 1 92 ? -11.556 -0.925 22.794 1.00 87.75 92 ARG A CA 1
ATOM 689 C C . ARG A 1 92 ? -11.145 -2.269 23.394 1.00 87.75 92 ARG A C 1
ATOM 691 O O . ARG A 1 92 ? -10.270 -2.934 22.844 1.00 87.75 92 ARG A O 1
ATOM 698 N N . SER A 1 93 ? -11.797 -2.696 24.474 1.00 88.31 93 SER A N 1
ATOM 699 C CA . SER A 1 93 ? -11.543 -3.998 25.099 1.00 88.31 93 SER A CA 1
ATOM 700 C C . SER A 1 93 ? -11.870 -5.158 24.154 1.00 88.31 93 SER A C 1
ATOM 702 O O . SER A 1 93 ? -11.132 -6.140 24.103 1.00 88.31 93 SER A O 1
ATOM 704 N N . LEU A 1 94 ? -12.936 -5.030 23.356 1.00 86.06 94 LEU A N 1
ATOM 705 C CA . LEU A 1 94 ? -13.342 -6.039 22.385 1.00 86.06 94 LEU A CA 1
ATOM 706 C C . LEU A 1 94 ? -12.333 -6.155 21.232 1.00 86.06 94 LEU A C 1
ATOM 708 O O . LEU A 1 94 ? -11.979 -7.266 20.843 1.00 86.06 94 LEU A O 1
ATOM 712 N N . MET A 1 95 ? -11.834 -5.023 20.725 1.00 84.88 95 MET A N 1
ATOM 713 C CA . MET A 1 95 ? -10.783 -5.003 19.698 1.00 84.88 95 MET A CA 1
ATOM 714 C C . MET A 1 95 ? -9.459 -5.581 20.218 1.00 84.88 95 MET A C 1
ATOM 716 O O . MET A 1 95 ? -8.847 -6.414 19.549 1.00 84.88 95 MET A O 1
ATOM 720 N N . SER A 1 96 ? -9.059 -5.215 21.442 1.00 84.62 96 SER A N 1
ATOM 721 C CA . SER A 1 96 ? -7.836 -5.718 22.080 1.00 84.62 96 SER A CA 1
ATOM 722 C C . SER A 1 96 ? -7.884 -7.229 22.335 1.00 84.62 96 SER A C 1
ATOM 724 O O . SER A 1 96 ? -6.901 -7.914 22.064 1.00 84.62 96 SER A O 1
ATOM 726 N N . LYS A 1 97 ? -9.037 -7.786 22.740 1.00 86.12 97 LYS A N 1
ATOM 727 C CA . LYS A 1 97 ? -9.226 -9.245 22.890 1.00 86.12 97 LYS A CA 1
ATOM 728 C C . LYS A 1 97 ? -8.985 -10.029 21.598 1.00 86.12 97 LYS A C 1
ATOM 730 O O . LYS A 1 97 ? -8.586 -11.187 21.656 1.00 86.12 97 LYS A O 1
ATOM 735 N N . HIS A 1 98 ? -9.234 -9.414 20.443 1.00 81.81 98 HIS A N 1
ATOM 736 C CA . HIS A 1 98 ? -9.021 -10.028 19.134 1.00 81.81 98 HIS A CA 1
ATOM 737 C C . HIS A 1 98 ? -7.704 -9.601 18.465 1.00 81.81 98 HIS A C 1
ATOM 739 O O . HIS A 1 98 ? -7.497 -9.922 17.297 1.00 81.81 98 HIS A O 1
ATOM 745 N N . ASN A 1 99 ? -6.804 -8.922 19.194 1.00 78.62 99 ASN A N 1
ATOM 746 C CA . ASN A 1 99 ? -5.526 -8.403 18.687 1.00 78.62 99 ASN A CA 1
ATOM 747 C C . ASN A 1 99 ? -5.681 -7.553 17.411 1.00 78.62 99 ASN A C 1
ATOM 749 O O . ASN A 1 99 ? -4.841 -7.594 16.509 1.00 78.62 99 ASN A O 1
ATOM 753 N N . VAL A 1 100 ? -6.783 -6.803 17.312 1.00 75.56 100 VAL A N 1
ATOM 754 C CA . VAL A 1 100 ? -7.031 -5.898 16.189 1.00 75.56 100 VAL A CA 1
ATOM 755 C C . VAL A 1 100 ? -6.640 -4.488 16.601 1.00 75.56 100 VAL A C 1
ATOM 757 O O . VAL A 1 100 ? -7.347 -3.842 17.371 1.00 75.56 100 VAL A O 1
ATOM 760 N N . ASP A 1 101 ? -5.526 -4.006 16.053 1.00 77.00 101 ASP A N 1
ATOM 761 C CA . ASP A 1 101 ? -5.077 -2.626 16.218 1.00 77.00 101 ASP A CA 1
ATOM 762 C C . ASP A 1 101 ? -5.604 -1.745 15.073 1.00 77.00 101 ASP A C 1
ATOM 764 O O . ASP A 1 101 ? -5.190 -1.917 13.920 1.00 77.00 101 ASP A O 1
ATOM 768 N N . PRO A 1 102 ? -6.459 -0.743 15.355 1.00 72.69 102 PRO A N 1
ATOM 769 C CA . PRO A 1 102 ? -6.919 0.211 14.343 1.00 72.69 102 PRO A CA 1
ATOM 770 C C . PRO A 1 102 ? -5.754 0.955 13.676 1.00 72.69 102 PRO A C 1
ATOM 772 O O . PRO A 1 102 ? -5.768 1.195 12.470 1.00 72.69 102 PRO A O 1
ATOM 775 N N . LEU A 1 103 ? -4.700 1.250 14.446 1.00 79.12 103 LEU A N 1
ATOM 776 C CA . LEU A 1 103 ? -3.495 1.924 13.956 1.00 79.12 103 LEU A CA 1
ATOM 777 C C . LEU A 1 103 ? -2.752 1.093 12.910 1.00 79.12 103 LEU A C 1
ATOM 779 O O . LEU A 1 103 ? -2.271 1.636 11.919 1.00 79.12 103 LEU A O 1
ATOM 783 N N . MET A 1 104 ? -2.716 -0.231 13.075 1.00 76.62 104 MET A N 1
ATOM 784 C CA . MET A 1 104 ? -2.070 -1.115 12.105 1.00 76.62 104 MET A CA 1
ATOM 785 C C . MET A 1 104 ? -2.779 -1.137 10.751 1.00 76.62 104 MET A C 1
ATOM 787 O O . MET A 1 104 ? -2.132 -1.404 9.740 1.00 76.62 104 MET A O 1
ATOM 791 N N . SER A 1 105 ? -4.079 -0.841 10.714 1.00 75.31 105 SER A N 1
ATOM 792 C CA . SER A 1 105 ? -4.812 -0.694 9.450 1.00 75.31 105 SER A CA 1
ATOM 793 C C . SER A 1 105 ? -4.393 0.585 8.713 1.00 75.31 105 SER A C 1
ATOM 795 O O . SER A 1 105 ? -4.270 0.586 7.491 1.00 75.31 105 SER A O 1
ATOM 797 N N . PHE A 1 10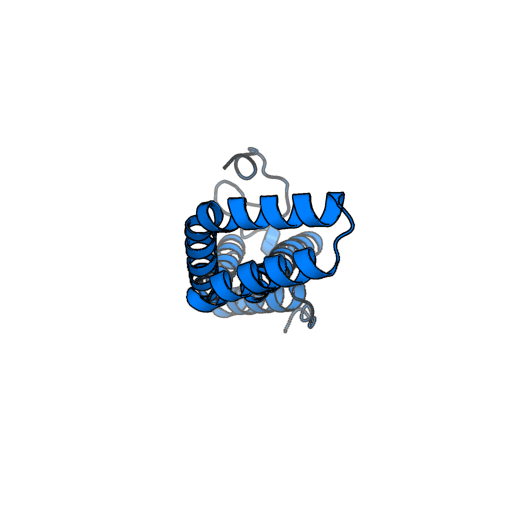6 ? -4.080 1.657 9.448 1.00 81.56 106 PHE A N 1
ATOM 798 C CA . PHE A 1 106 ? -3.580 2.907 8.868 1.00 81.56 106 PHE A CA 1
ATOM 799 C C . PHE A 1 106 ? -2.150 2.776 8.320 1.00 81.56 106 PHE A C 1
ATOM 801 O O . PHE A 1 106 ? -1.821 3.370 7.295 1.00 81.56 106 PHE A O 1
ATOM 808 N N . VAL A 1 107 ? -1.312 1.935 8.939 1.00 83.38 107 VAL A N 1
ATOM 809 C CA . VAL A 1 107 ? 0.056 1.658 8.461 1.00 83.38 107 VAL A CA 1
ATOM 810 C C . VAL A 1 107 ? 0.062 1.110 7.031 1.00 83.38 107 VAL A C 1
ATOM 812 O O . VAL A 1 107 ? 0.913 1.498 6.234 1.00 83.38 107 VAL A O 1
ATOM 815 N N . GLN A 1 108 ? -0.902 0.258 6.665 1.00 82.06 108 GLN A N 1
ATOM 816 C CA . GLN A 1 108 ? -0.990 -0.258 5.296 1.00 82.06 108 GLN A CA 1
ATOM 817 C C . GLN A 1 108 ? -1.220 0.868 4.280 1.00 82.06 108 GLN A C 1
ATOM 819 O O . GLN A 1 108 ? -0.575 0.889 3.233 1.00 82.06 108 GLN A O 1
ATOM 824 N N . LEU A 1 109 ? -2.084 1.833 4.605 1.00 83.88 109 LEU A N 1
ATOM 825 C CA . LEU A 1 109 ? -2.339 2.997 3.758 1.00 83.88 109 LEU A CA 1
ATOM 826 C C . LEU A 1 109 ? -1.092 3.882 3.620 1.00 83.88 109 LEU A C 1
ATOM 828 O O . LEU A 1 109 ? -0.754 4.308 2.515 1.00 83.88 109 LEU A O 1
ATOM 832 N N . LEU A 1 110 ? -0.377 4.096 4.729 1.00 85.44 110 LEU A N 1
ATOM 833 C CA . LEU A 1 110 ? 0.870 4.861 4.753 1.00 85.44 110 LEU A CA 1
ATOM 834 C C . LEU A 1 110 ? 1.991 4.224 3.928 1.00 85.44 110 LEU A C 1
ATOM 836 O O . LEU A 1 110 ? 2.842 4.949 3.431 1.00 85.44 110 LEU A O 1
ATOM 840 N N . ILE A 1 111 ? 2.006 2.900 3.767 1.00 83.69 111 ILE A N 1
ATOM 841 C CA . ILE A 1 111 ? 2.966 2.207 2.894 1.00 83.69 111 ILE A CA 1
ATOM 842 C C . ILE A 1 111 ? 2.486 2.235 1.437 1.00 83.69 111 ILE A C 1
ATOM 844 O O . ILE A 1 111 ? 3.280 2.439 0.520 1.00 83.69 111 ILE A O 1
ATOM 848 N N . GLN A 1 112 ? 1.185 2.058 1.209 1.00 83.88 112 GLN A N 1
ATOM 849 C CA . GLN A 1 112 ? 0.615 1.953 -0.132 1.00 83.88 112 GLN A CA 1
ATOM 850 C C . GLN A 1 112 ? 0.692 3.273 -0.913 1.00 83.88 112 GLN A C 1
ATOM 852 O O . GLN A 1 112 ? 1.032 3.254 -2.097 1.00 83.88 112 GLN A O 1
ATOM 857 N N . ILE A 1 113 ? 0.398 4.413 -0.274 1.00 86.81 113 ILE A N 1
ATOM 858 C CA . ILE A 1 113 ? 0.367 5.723 -0.949 1.00 86.81 113 ILE A CA 1
ATOM 859 C C . ILE A 1 113 ? 1.748 6.109 -1.511 1.00 86.81 113 ILE A C 1
ATOM 861 O O . ILE A 1 113 ? 1.825 6.409 -2.703 1.00 86.81 113 ILE A O 1
ATOM 865 N N . PRO A 1 114 ? 2.854 6.070 -0.742 1.00 83.88 114 PRO A N 1
ATOM 866 C CA . PRO A 1 114 ? 4.177 6.403 -1.266 1.00 83.88 114 PRO A CA 1
ATOM 867 C C . PRO A 1 114 ? 4.643 5.457 -2.368 1.00 83.88 114 PRO A C 1
ATOM 869 O O . PRO A 1 114 ? 5.275 5.914 -3.313 1.00 83.88 114 PRO A O 1
ATOM 872 N N . VAL A 1 115 ? 4.319 4.161 -2.288 1.00 84.94 115 VAL A N 1
ATOM 873 C CA . VAL A 1 115 ? 4.662 3.191 -3.342 1.00 84.94 115 VAL A CA 1
ATOM 874 C C . VAL A 1 115 ? 3.894 3.501 -4.626 1.00 84.94 115 VAL A C 1
ATOM 876 O O . VAL A 1 115 ? 4.478 3.515 -5.710 1.00 84.94 115 VAL A O 1
ATOM 879 N N . MET A 1 116 ? 2.600 3.808 -4.519 1.00 84.75 116 MET A N 1
ATOM 880 C CA . MET A 1 116 ? 1.778 4.210 -5.661 1.00 84.75 116 MET A CA 1
ATOM 881 C C . MET A 1 116 ? 2.294 5.509 -6.291 1.00 84.75 116 MET A C 1
ATOM 883 O O . MET A 1 116 ? 2.487 5.578 -7.501 1.00 84.75 116 MET A O 1
ATOM 887 N N . LEU A 1 117 ? 2.571 6.530 -5.480 1.00 85.75 117 LEU A N 1
ATOM 888 C CA . LEU A 1 117 ? 3.105 7.800 -5.971 1.00 85.75 117 LEU A CA 1
ATOM 889 C C . LEU A 1 117 ? 4.517 7.641 -6.539 1.00 85.75 117 LEU A C 1
ATOM 891 O O . LEU A 1 117 ? 4.831 8.252 -7.552 1.00 85.75 117 LEU A O 1
ATOM 895 N N . GLY A 1 118 ? 5.362 6.814 -5.926 1.00 83.50 118 GLY A N 1
ATOM 896 C CA . GLY A 1 118 ? 6.720 6.553 -6.390 1.00 83.50 118 GLY A CA 1
ATOM 897 C C . GLY A 1 118 ? 6.748 5.856 -7.745 1.00 83.50 118 GLY A C 1
ATOM 898 O O . GLY A 1 118 ? 7.442 6.310 -8.649 1.00 83.50 118 GLY A O 1
ATOM 899 N N . THR A 1 119 ? 5.937 4.812 -7.912 1.00 82.81 119 THR A N 1
ATOM 900 C CA . THR A 1 119 ? 5.790 4.106 -9.193 1.00 82.81 119 THR A CA 1
ATOM 901 C C . THR A 1 119 ? 5.169 5.004 -10.264 1.00 82.81 119 THR A C 1
ATOM 903 O O . THR A 1 119 ? 5.735 5.129 -11.346 1.00 82.81 119 THR A O 1
ATOM 906 N N . PHE A 1 120 ? 4.070 5.706 -9.964 1.00 83.69 120 PHE A N 1
ATOM 907 C CA . PHE A 1 120 ? 3.392 6.576 -10.931 1.00 83.69 120 PHE A CA 1
ATOM 908 C C . PHE A 1 120 ? 4.227 7.798 -11.324 1.00 83.69 120 PHE A C 1
ATOM 910 O O . PHE A 1 120 ? 4.483 8.020 -12.505 1.00 83.69 120 PHE A O 1
ATOM 917 N N . LEU A 1 121 ? 4.677 8.596 -10.349 1.00 81.81 121 LEU A N 1
ATOM 918 C CA . LEU A 1 121 ? 5.470 9.794 -10.629 1.00 81.81 121 LEU A CA 1
ATOM 919 C C . LEU A 1 121 ? 6.831 9.415 -11.198 1.00 81.81 121 LEU A C 1
ATOM 921 O O . LEU A 1 121 ? 7.307 10.089 -12.105 1.00 81.81 121 LEU A O 1
ATOM 925 N N . GLY A 1 122 ? 7.446 8.340 -10.700 1.00 79.38 122 GLY A N 1
ATOM 926 C CA . GLY A 1 122 ? 8.717 7.832 -11.204 1.00 79.38 122 GLY A CA 1
ATOM 927 C C . GLY A 1 122 ? 8.629 7.392 -12.663 1.00 79.38 122 GLY A C 1
ATOM 928 O O . GLY A 1 122 ? 9.484 7.795 -13.446 1.00 79.38 122 GLY A O 1
ATOM 929 N N . ALA A 1 123 ? 7.575 6.661 -13.043 1.00 77.38 123 ALA A N 1
ATOM 930 C CA . ALA A 1 123 ? 7.319 6.280 -14.431 1.00 77.38 123 ALA A CA 1
ATOM 931 C C . ALA A 1 123 ? 6.990 7.498 -15.309 1.00 77.38 123 A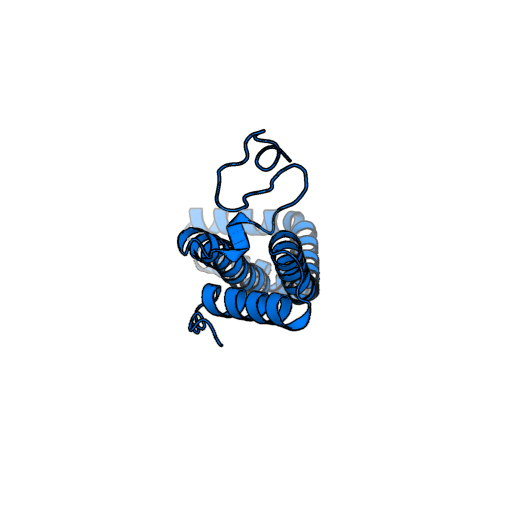LA A C 1
ATOM 933 O O . ALA A 1 123 ? 7.634 7.708 -16.330 1.00 77.38 123 ALA A O 1
ATOM 934 N N . ARG A 1 124 ? 6.054 8.356 -14.880 1.00 77.00 124 ARG A N 1
ATOM 935 C CA . ARG A 1 124 ? 5.636 9.560 -15.620 1.00 77.00 124 ARG A CA 1
ATOM 936 C C . ARG A 1 124 ? 6.816 10.441 -16.015 1.00 77.00 124 ARG A C 1
ATOM 938 O O . ARG A 1 124 ? 6.985 10.804 -17.165 1.00 77.00 124 ARG A O 1
ATOM 945 N N . THR A 1 125 ? 7.662 10.741 -15.049 1.00 72.75 125 THR A N 1
ATOM 946 C CA . THR A 1 125 ? 8.843 11.583 -15.256 1.00 72.75 125 THR A CA 1
ATOM 947 C C . THR A 1 125 ? 9.932 10.927 -16.104 1.00 72.75 125 THR A C 1
ATOM 949 O O . THR A 1 125 ? 10.696 11.634 -16.755 1.00 72.75 125 THR A O 1
ATOM 952 N N . LEU A 1 126 ? 10.011 9.593 -16.118 1.00 72.38 126 LEU A N 1
ATOM 953 C CA . LEU A 1 126 ? 10.856 8.842 -17.049 1.00 72.38 126 LEU A CA 1
ATOM 954 C C . LEU A 1 126 ? 10.380 9.051 -18.494 1.00 72.38 126 LEU A C 1
ATOM 956 O O . LEU A 1 126 ? 11.202 9.344 -19.360 1.00 72.38 126 LEU A O 1
ATOM 960 N N . PHE A 1 127 ? 9.066 8.982 -18.728 1.00 68.75 127 PHE A N 1
ATOM 961 C CA . PHE A 1 127 ? 8.462 9.250 -20.036 1.00 68.75 127 PHE A CA 1
ATOM 962 C C . PHE A 1 127 ? 8.568 10.727 -20.446 1.00 68.75 127 PHE A C 1
ATOM 964 O O . PHE A 1 127 ? 8.952 11.006 -21.579 1.00 68.75 127 PHE A O 1
ATOM 971 N N . ASP A 1 128 ? 8.344 11.667 -19.520 1.00 67.31 128 ASP A N 1
ATOM 972 C CA . ASP A 1 128 ? 8.470 13.114 -19.772 1.00 67.31 128 ASP A CA 1
ATOM 973 C C . ASP A 1 128 ? 9.912 13.519 -20.130 1.00 67.31 128 ASP A C 1
ATOM 975 O O . ASP A 1 128 ? 10.130 14.458 -20.892 1.00 67.31 128 ASP A O 1
ATOM 979 N N . THR A 1 129 ? 10.917 12.795 -19.618 1.00 64.75 129 THR A N 1
ATOM 980 C CA . THR A 1 129 ? 12.330 13.045 -19.963 1.00 64.75 129 THR A CA 1
ATOM 981 C C . THR A 1 129 ? 12.657 12.585 -21.391 1.00 64.75 129 THR A C 1
ATOM 983 O O . THR A 1 129 ? 13.702 12.944 -21.924 1.00 64.75 129 THR A O 1
ATOM 986 N N . SER A 1 130 ? 11.752 11.853 -22.059 1.00 58.34 130 SER A N 1
ATOM 987 C CA . SER A 1 130 ? 11.856 11.425 -23.463 1.00 58.34 130 SER A CA 1
ATOM 988 C C . SER A 1 130 ? 13.221 10.831 -23.833 1.00 58.34 130 SER A C 1
ATOM 990 O O . SER A 1 130 ? 13.782 11.122 -24.890 1.00 58.34 130 SER A O 1
ATOM 992 N N . LEU A 1 131 ? 13.758 9.983 -22.945 1.00 64.00 131 LEU A N 1
ATOM 993 C CA . LEU A 1 131 ? 15.025 9.284 -23.162 1.00 64.00 131 LEU A CA 1
ATOM 994 C C . LEU A 1 131 ? 14.975 8.542 -24.507 1.00 64.00 131 LEU A C 1
ATOM 996 O O . LEU A 1 131 ? 14.059 7.754 -24.734 1.00 64.00 131 LEU A O 1
ATOM 1000 N N . GLU A 1 132 ? 15.963 8.758 -25.380 1.00 63.53 132 GLU A N 1
ATOM 1001 C CA . GLU A 1 132 ? 16.051 8.102 -26.698 1.00 63.53 132 GLU A CA 1
ATOM 1002 C C . GLU A 1 132 ? 15.839 6.574 -26.652 1.00 63.53 132 GLU A C 1
ATOM 1004 O O . GLU A 1 132 ? 15.115 6.053 -27.504 1.00 63.53 132 GLU A O 1
ATOM 1009 N N . PRO A 1 133 ? 16.345 5.839 -25.638 1.00 65.62 133 PRO A N 1
ATOM 1010 C CA . PRO A 1 133 ? 16.050 4.420 -25.486 1.00 65.62 133 PRO A CA 1
ATOM 1011 C C . PRO A 1 133 ? 14.557 4.076 -25.374 1.00 65.62 133 PRO A C 1
ATOM 1013 O O . PRO A 1 133 ? 14.162 3.013 -25.839 1.00 65.62 133 PRO A O 1
ATOM 1016 N N . LEU A 1 134 ? 13.705 4.932 -24.797 1.00 64.81 134 LEU A N 1
ATOM 1017 C CA . LEU A 1 134 ? 12.268 4.657 -24.608 1.00 64.81 134 LEU A CA 1
ATOM 1018 C C . LEU A 1 134 ? 11.480 4.647 -25.929 1.00 64.81 134 LEU A C 1
ATOM 1020 O O . LEU A 1 134 ? 10.460 3.968 -26.020 1.00 64.81 134 LEU A O 1
ATOM 1024 N N . LYS A 1 135 ? 11.975 5.342 -26.960 1.00 62.94 135 LYS A N 1
ATOM 1025 C CA . LYS A 1 135 ? 11.343 5.406 -28.290 1.00 62.94 135 LYS A CA 1
ATOM 1026 C C . LYS A 1 135 ? 11.580 4.158 -29.141 1.00 62.94 135 LYS A C 1
ATOM 1028 O O . LYS A 1 135 ? 10.841 3.911 -30.086 1.00 62.94 135 LYS A O 1
ATOM 1033 N N . HIS A 1 136 ? 12.620 3.385 -28.821 1.00 61.47 136 HIS A N 1
ATOM 1034 C CA . HIS A 1 136 ? 13.054 2.224 -29.610 1.00 61.47 136 HIS A CA 1
ATOM 1035 C C . HIS A 1 136 ? 12.992 0.895 -28.851 1.00 61.47 136 HIS A C 1
ATOM 1037 O O . HIS A 1 136 ? 13.350 -0.144 -29.399 1.00 61.47 136 HIS A O 1
ATOM 1043 N N . SER A 1 137 ? 12.557 0.906 -27.592 1.00 66.50 137 SER A N 1
ATOM 1044 C CA . SER A 1 137 ? 12.589 -0.270 -26.712 1.00 66.50 137 SER A CA 1
ATOM 1045 C C . SER A 1 137 ? 11.204 -0.784 -26.313 1.00 66.50 137 SER A C 1
ATOM 1047 O O . SER A 1 137 ? 11.025 -1.392 -25.250 1.00 66.50 137 SER A O 1
ATOM 1049 N N . GLY A 1 138 ? 10.230 -0.538 -27.188 1.00 69.12 138 GLY A N 1
ATOM 1050 C CA . GLY A 1 138 ? 8.878 -1.064 -27.107 1.00 69.12 138 GLY A CA 1
ATOM 1051 C C . GLY A 1 138 ? 8.741 -2.534 -27.509 1.00 69.12 138 GLY A C 1
ATOM 1052 O O . GLY A 1 138 ? 9.713 -3.266 -27.694 1.00 69.12 138 GLY A O 1
ATOM 1053 N N . VAL A 1 139 ? 7.491 -2.969 -27.638 1.00 71.19 139 VAL A N 1
ATOM 1054 C CA . VAL A 1 139 ? 7.079 -4.312 -28.081 1.00 71.19 139 VAL A CA 1
ATOM 1055 C C . VAL A 1 139 ? 6.411 -4.240 -29.453 1.00 71.19 139 VAL A C 1
ATOM 1057 O O . VAL A 1 139 ? 6.056 -3.164 -29.919 1.00 71.19 139 VAL A O 1
ATOM 1060 N N . SER A 1 140 ? 6.199 -5.385 -30.112 1.00 69.31 140 SER A N 1
ATOM 1061 C CA . SER A 1 140 ? 5.697 -5.444 -31.500 1.00 69.31 140 SER A CA 1
ATOM 1062 C C . SER A 1 140 ? 4.387 -4.679 -31.756 1.00 69.31 140 SER A C 1
ATOM 1064 O O . SER A 1 140 ? 4.141 -4.296 -32.894 1.00 69.31 140 SER A O 1
ATOM 1066 N N . PHE A 1 141 ? 3.546 -4.472 -30.737 1.00 70.50 141 PHE A N 1
ATOM 1067 C CA . PHE A 1 141 ? 2.286 -3.720 -30.840 1.00 70.50 141 PHE A CA 1
ATOM 1068 C C . PHE A 1 141 ? 2.378 -2.284 -30.288 1.00 70.50 141 PHE A C 1
ATOM 1070 O O . PHE A 1 141 ? 1.455 -1.497 -30.473 1.00 70.50 141 PHE A O 1
ATOM 1077 N N . MET A 1 142 ? 3.486 -1.939 -29.624 1.00 70.19 142 MET A N 1
ATOM 1078 C CA . MET A 1 142 ? 3.756 -0.622 -29.043 1.00 70.19 142 MET A CA 1
ATOM 1079 C C . MET A 1 142 ? 5.264 -0.339 -29.127 1.00 70.19 142 MET A C 1
ATOM 1081 O O . MET A 1 142 ? 5.980 -0.579 -28.154 1.00 70.19 142 MET A O 1
ATOM 1085 N N . PRO A 1 143 ? 5.766 0.091 -30.301 1.00 70.25 143 PRO A N 1
ATOM 1086 C CA . PRO A 1 143 ? 7.196 0.308 -30.526 1.00 70.25 143 PRO A CA 1
ATOM 1087 C C . PRO A 1 143 ? 7.732 1.548 -29.796 1.00 70.25 143 PRO A C 1
ATOM 1089 O O . PRO A 1 143 ? 8.873 1.530 -29.339 1.00 70.25 143 PRO A O 1
ATOM 1092 N N . ASP A 1 144 ? 6.898 2.579 -29.639 1.00 72.69 144 ASP A N 1
ATOM 1093 C CA . ASP A 1 144 ? 7.209 3.791 -28.882 1.00 72.69 144 ASP A CA 1
ATOM 1094 C C . ASP A 1 144 ? 6.423 3.792 -27.564 1.00 72.69 144 ASP A C 1
ATOM 1096 O O . ASP A 1 144 ? 5.193 3.829 -27.570 1.00 72.69 144 ASP A O 1
ATOM 1100 N N . LEU A 1 145 ? 7.137 3.739 -26.435 1.00 70.00 145 LEU A N 1
ATOM 1101 C CA . LEU A 1 145 ? 6.537 3.790 -25.097 1.00 70.00 145 LEU A CA 1
ATOM 1102 C C . LEU A 1 145 ? 6.210 5.217 -24.630 1.00 70.00 145 LEU A C 1
ATOM 1104 O O . LEU A 1 145 ? 5.598 5.386 -23.578 1.00 70.00 145 LEU A O 1
ATOM 1108 N N . THR A 1 146 ? 6.664 6.244 -25.352 1.00 70.81 146 THR A N 1
ATOM 1109 C CA . THR A 1 146 ? 6.423 7.656 -25.009 1.00 70.81 146 THR A CA 1
ATOM 1110 C C . THR A 1 146 ? 5.160 8.215 -25.665 1.00 70.81 146 THR A C 1
ATOM 1112 O O . THR A 1 146 ? 4.619 9.222 -25.208 1.00 70.81 146 THR A O 1
ATOM 1115 N N . ALA A 1 147 ? 4.665 7.549 -26.710 1.00 68.75 147 ALA A N 1
ATOM 1116 C CA . ALA A 1 147 ? 3.429 7.897 -27.391 1.00 68.75 147 ALA A CA 1
ATOM 1117 C C . ALA A 1 147 ? 2.196 7.334 -26.661 1.00 68.75 147 ALA A C 1
ATOM 1119 O O . ALA A 1 147 ? 2.263 6.345 -25.932 1.00 68.75 147 ALA A O 1
ATOM 1120 N N . THR A 1 148 ? 1.041 7.970 -26.873 1.00 67.12 148 THR A N 1
ATOM 1121 C CA . THR A 1 148 ? -0.242 7.430 -26.394 1.00 67.12 148 THR A CA 1
ATOM 1122 C C . THR A 1 148 ? -0.529 6.105 -27.097 1.00 67.12 148 THR A C 1
ATOM 1124 O O . THR A 1 148 ? -0.273 5.997 -28.295 1.00 67.12 148 THR A O 1
ATOM 1127 N N . ASP A 1 149 ? -1.065 5.122 -26.362 1.00 69.81 149 ASP A N 1
ATOM 1128 C CA . ASP A 1 149 ? -1.433 3.812 -26.909 1.00 69.81 149 ASP A CA 1
ATOM 1129 C C . ASP A 1 149 ? -2.289 3.978 -28.181 1.00 69.81 149 ASP A C 1
ATOM 1131 O O . ASP A 1 149 ? -3.422 4.460 -28.076 1.00 69.81 149 ASP A O 1
ATOM 1135 N N . PRO A 1 150 ? -1.784 3.582 -29.369 1.00 71.56 150 PRO A N 1
ATOM 1136 C CA . PRO A 1 150 ? -2.502 3.762 -30.629 1.00 71.56 150 PRO A CA 1
ATOM 1137 C C . PRO A 1 150 ? -3.841 3.020 -30.678 1.00 71.56 150 PRO A C 1
ATOM 1139 O O . PRO A 1 150 ? -4.726 3.404 -31.440 1.00 71.56 150 PRO A O 1
ATOM 1142 N N . TRP A 1 151 ? -3.986 1.959 -29.878 1.00 74.94 151 TRP A N 1
ATOM 1143 C CA . TRP A 1 151 ? -5.142 1.063 -29.896 1.00 74.94 151 TRP A CA 1
ATOM 1144 C C . TRP A 1 151 ? -6.045 1.218 -28.668 1.00 74.94 151 TRP A C 1
ATOM 1146 O O . TRP A 1 151 ? -7.131 0.642 -28.639 1.00 74.94 151 TRP A O 1
ATOM 1156 N N . GLY A 1 152 ? -5.615 1.980 -27.656 1.00 73.56 152 GLY A N 1
ATOM 1157 C CA . GLY A 1 152 ? -6.374 2.195 -26.421 1.00 73.56 152 GLY A CA 1
ATOM 1158 C C . GLY A 1 152 ? -6.664 0.917 -25.624 1.00 73.56 152 GLY A C 1
ATOM 1159 O O . GLY A 1 152 ? -7.666 0.854 -24.920 1.00 73.56 152 GLY A O 1
ATOM 1160 N N . ILE A 1 153 ? -5.813 -0.103 -25.728 1.00 76.31 153 ILE A N 1
ATOM 1161 C CA . ILE A 1 153 ? -5.986 -1.401 -25.063 1.00 76.31 153 ILE A CA 1
ATOM 1162 C C . ILE A 1 153 ? -5.579 -1.303 -23.588 1.00 76.31 153 ILE A C 1
ATOM 1164 O O . ILE A 1 153 ? -6.254 -1.851 -22.719 1.00 76.31 153 ILE A O 1
ATOM 1168 N N . LEU A 1 154 ? -4.498 -0.577 -23.287 1.00 76.44 154 LEU A N 1
ATOM 1169 C CA . LEU A 1 154 ? -3.942 -0.491 -21.932 1.00 76.44 154 LEU A CA 1
ATOM 1170 C C . LEU A 1 154 ? -4.859 0.165 -20.881 1.00 76.44 154 LEU A C 1
ATOM 1172 O O . LEU A 1 154 ? -4.810 -0.271 -19.737 1.00 76.44 154 LEU A O 1
ATOM 1176 N N . PRO A 1 155 ? -5.675 1.191 -21.192 1.00 73.94 155 PRO A N 1
ATOM 1177 C CA . PRO A 1 155 ? -6.594 1.782 -20.214 1.00 73.94 155 PRO A CA 1
ATOM 1178 C C . PRO A 1 155 ? -7.844 0.935 -19.939 1.00 73.94 155 PRO A C 1
ATOM 1180 O O . PRO A 1 155 ? -8.549 1.199 -18.968 1.00 73.94 155 PRO A O 1
ATOM 1183 N N . ILE A 1 156 ? -8.162 -0.010 -20.830 1.00 73.81 156 ILE A N 1
ATOM 1184 C CA . ILE A 1 156 ? -9.378 -0.833 -20.770 1.00 73.81 156 ILE A CA 1
ATOM 1185 C C . ILE A 1 156 ? -9.114 -2.164 -20.047 1.00 73.81 156 ILE A C 1
ATOM 1187 O O . ILE A 1 156 ? -10.032 -2.706 -19.430 1.00 73.81 156 ILE A O 1
ATOM 1191 N N . ALA A 1 157 ? -7.887 -2.686 -20.139 1.00 61.03 157 ALA A N 1
ATOM 1192 C CA . ALA A 1 157 ? -7.441 -3.925 -19.498 1.00 61.03 157 ALA A CA 1
ATOM 1193 C C . ALA A 1 157 ? -7.116 -3.745 -18.004 1.00 61.03 157 ALA A C 1
ATOM 1195 O O . ALA A 1 157 ? -7.424 -4.683 -17.231 1.00 61.03 157 ALA A O 1
#

Foldseek 3Di:
DVVPQQDPALQNVLLVQLVCQCVVPVAQSVVSLVVSVVVLCVVCVVLVVVLVVLVVLVVVCVVVCVVLVVQLVVCVVVVNPPSNVVSVVVSVVSCVVSVRDPVSNVVSVVVVVRNVCNSVVNVVVVLVVVPVSQQQRDDPQPRHPNDDRPVPPVVVD